Protein AF-A0A1Z9BG28-F1 (afdb_monomer_lite)

Radius of gyration: 23.35 Å; chains: 1; bounding box: 49×28×71 Å

Secondary structure (DSSP, 8-state):
--THHHHTTSPP-TTSTTHHHHHHHHHHHHHHHHHHHHHHHHHHHHHHHHHHTT--B--STTTTTSBPPHHHHHHHHHHHHHHHHHHHHHHHHHHHHHHHHHHHHHHHHHHHHHHHHHHTT--

Sequence (123 aa):
MSAEVIVLRQPFDPSEPEAERRYDDIVVRINRLSAERERNRRTCVELERQFVQNDLCAKTEEASGEPLTETERRKRLIRLIDASCLRIEQDKEYDRLCTRLDEMNQDLDEWARQYWAHQGEGE

Structure (mmCIF, N/CA/C/O backbone):
data_AF-A0A1Z9BG28-F1
#
_entry.id   AF-A0A1Z9BG28-F1
#
loop_
_atom_site.group_PDB
_atom_site.id
_atom_site.type_symbol
_atom_site.label_atom_id
_atom_site.label_alt_id
_atom_site.label_comp_id
_atom_site.label_asym_id
_atom_site.label_entity_id
_atom_site.label_seq_id
_atom_site.pdbx_PDB_ins_code
_atom_site.Cartn_x
_atom_site.Cartn_y
_atom_site.Cartn_z
_atom_site.occupancy
_atom_site.B_iso_or_equiv
_atom_site.auth_seq_id
_atom_site.auth_comp_id
_atom_site.auth_asym_id
_atom_site.auth_atom_id
_atom_site.pdbx_PDB_model_num
ATOM 1 N N . MET A 1 1 ? 16.351 13.860 5.160 1.00 35.97 1 MET A N 1
ATOM 2 C CA . MET A 1 1 ? 15.802 13.414 3.863 1.00 35.97 1 MET A CA 1
ATOM 3 C C . MET A 1 1 ? 16.378 12.036 3.599 1.00 35.97 1 MET A C 1
ATOM 5 O O . MET A 1 1 ? 17.594 11.920 3.546 1.00 35.97 1 MET A O 1
ATOM 9 N N . SER A 1 2 ? 15.545 10.997 3.642 1.00 41.09 2 SER A N 1
ATOM 10 C CA . SER A 1 2 ? 15.970 9.591 3.641 1.00 41.09 2 SER A CA 1
ATOM 11 C C . SER A 1 2 ? 16.445 9.151 2.253 1.00 41.09 2 SER A C 1
ATOM 13 O O . SER A 1 2 ? 15.866 9.544 1.242 1.00 41.09 2 SER A O 1
ATOM 15 N N . ALA A 1 3 ? 17.496 8.329 2.214 1.00 45.56 3 ALA A N 1
ATOM 16 C CA . ALA A 1 3 ? 18.150 7.836 0.999 1.00 45.56 3 ALA A CA 1
ATOM 17 C C . ALA A 1 3 ? 17.192 7.177 -0.019 1.00 45.56 3 ALA A C 1
ATOM 19 O O . ALA A 1 3 ? 17.442 7.251 -1.217 1.00 45.56 3 ALA A O 1
ATOM 20 N N . GLU A 1 4 ? 16.058 6.623 0.427 1.00 50.00 4 GLU A N 1
ATOM 21 C CA . GLU A 1 4 ? 15.021 6.049 -0.450 1.00 50.00 4 GLU A CA 1
ATOM 22 C C . GLU A 1 4 ? 14.411 7.060 -1.434 1.00 50.00 4 GLU A C 1
ATOM 24 O O . GLU A 1 4 ? 14.114 6.708 -2.572 1.00 50.00 4 GLU A O 1
ATOM 29 N N . VAL A 1 5 ? 14.269 8.331 -1.039 1.00 50.16 5 VAL A N 1
ATOM 30 C CA . VAL A 1 5 ? 13.711 9.380 -1.915 1.00 50.16 5 VAL A CA 1
ATOM 31 C C . VAL A 1 5 ? 14.669 9.718 -3.064 1.00 50.16 5 VAL A C 1
ATOM 33 O O . VAL A 1 5 ? 14.237 10.196 -4.111 1.00 50.16 5 VAL A O 1
ATOM 36 N N . ILE A 1 6 ? 15.970 9.476 -2.878 1.00 47.41 6 ILE A N 1
ATOM 37 C CA . ILE A 1 6 ? 17.004 9.774 -3.876 1.00 47.41 6 ILE A CA 1
ATOM 38 C C . ILE A 1 6 ? 17.030 8.683 -4.958 1.00 47.41 6 ILE A C 1
ATOM 40 O O . ILE A 1 6 ? 17.122 9.014 -6.137 1.00 47.41 6 ILE A O 1
ATOM 44 N N . VAL A 1 7 ? 16.851 7.410 -4.585 1.00 54.81 7 VAL A N 1
ATOM 45 C CA . VAL A 1 7 ? 16.845 6.269 -5.527 1.00 54.81 7 VAL A CA 1
ATOM 46 C C . VAL A 1 7 ? 15.676 6.346 -6.517 1.00 54.81 7 VAL A C 1
ATOM 48 O O . VAL A 1 7 ? 15.846 6.049 -7.697 1.00 54.81 7 VAL A O 1
ATOM 51 N N . LEU A 1 8 ? 14.509 6.818 -6.066 1.00 57.66 8 LEU A N 1
ATOM 52 C CA . LEU A 1 8 ? 13.314 6.971 -6.909 1.00 57.66 8 LEU A CA 1
ATOM 53 C C . LEU A 1 8 ? 13.411 8.106 -7.943 1.00 57.66 8 LEU A C 1
ATOM 55 O O . LEU A 1 8 ? 12.555 8.198 -8.813 1.00 57.66 8 LEU A O 1
ATOM 59 N N . ARG A 1 9 ? 14.416 8.986 -7.847 1.00 61.53 9 ARG A N 1
ATOM 60 C CA . ARG A 1 9 ? 14.612 10.120 -8.771 1.00 61.53 9 ARG A CA 1
ATOM 61 C C . ARG A 1 9 ? 15.747 9.917 -9.766 1.00 61.53 9 ARG A C 1
ATOM 63 O O . ARG A 1 9 ? 15.956 10.771 -10.623 1.00 61.53 9 ARG A O 1
ATOM 70 N N . GLN A 1 10 ? 16.524 8.850 -9.617 1.00 69.56 10 GLN A N 1
ATOM 71 C CA . GLN A 1 10 ? 17.630 8.577 -10.520 1.00 69.56 10 GLN A CA 1
ATOM 72 C C . GLN A 1 10 ? 17.072 8.022 -11.839 1.00 69.56 10 GLN A C 1
ATOM 74 O O . GLN A 1 10 ? 16.244 7.113 -11.778 1.00 69.56 10 GLN A O 1
ATOM 79 N N . PRO A 1 11 ? 17.522 8.504 -13.010 1.00 74.62 11 PRO A N 1
ATOM 80 C CA . PRO A 1 11 ? 17.166 7.911 -14.298 1.00 74.62 11 PRO A CA 1
ATOM 81 C C . PRO A 1 11 ? 17.379 6.392 -14.288 1.00 74.62 11 PRO A C 1
ATOM 83 O O . PRO A 1 11 ? 18.254 5.884 -13.571 1.00 74.62 11 PRO A O 1
ATOM 86 N N . PHE A 1 12 ? 16.527 5.663 -15.002 1.00 83.75 12 PHE A N 1
ATOM 87 C CA . PHE A 1 12 ? 16.731 4.239 -15.208 1.00 83.75 12 PHE A CA 1
ATOM 88 C C . PHE A 1 12 ? 17.541 4.051 -16.486 1.00 83.75 12 PHE A C 1
ATOM 90 O O . PHE A 1 12 ? 17.164 4.557 -17.535 1.00 83.75 12 PHE A O 1
ATOM 97 N N . ASP A 1 13 ? 18.673 3.362 -16.384 1.00 85.38 13 ASP A N 1
ATOM 98 C CA . ASP A 1 13 ? 19.483 2.999 -17.541 1.00 85.38 13 ASP A CA 1
ATOM 99 C C . ASP A 1 13 ? 19.468 1.469 -17.666 1.00 85.38 13 ASP A C 1
ATOM 101 O O . ASP A 1 13 ? 20.074 0.786 -16.836 1.00 85.38 13 ASP A O 1
ATOM 105 N N . PRO A 1 14 ? 18.778 0.917 -18.681 1.00 85.75 14 PRO A N 1
ATOM 106 C CA . PRO A 1 14 ? 18.722 -0.521 -18.935 1.00 85.75 14 PRO A CA 1
ATOM 107 C C . PRO A 1 14 ? 20.081 -1.201 -19.137 1.00 85.75 14 PRO A C 1
ATOM 109 O O . PRO A 1 14 ? 20.178 -2.419 -19.006 1.00 85.75 14 PRO A O 1
ATOM 112 N N . SER A 1 15 ? 21.121 -0.439 -19.487 1.00 85.94 15 SER A N 1
ATOM 113 C CA . SER A 1 15 ? 22.467 -0.961 -19.731 1.00 85.94 15 SER A CA 1
ATOM 114 C C . SER A 1 15 ? 23.320 -1.082 -18.463 1.00 85.94 15 SER A C 1
ATOM 116 O O . SER A 1 15 ? 24.390 -1.698 -18.496 1.00 85.94 15 SER A O 1
ATOM 118 N N . GLU A 1 16 ? 22.857 -0.533 -17.334 1.00 91.31 16 GLU A N 1
ATOM 119 C CA . GLU A 1 16 ? 23.559 -0.638 -16.058 1.00 91.31 16 GLU A CA 1
ATOM 120 C C . GLU A 1 16 ? 23.530 -2.081 -15.514 1.00 91.31 16 GLU A C 1
ATOM 122 O O . GLU A 1 16 ? 22.486 -2.737 -15.538 1.00 91.31 16 GLU A O 1
ATOM 127 N N . PRO A 1 17 ? 24.625 -2.569 -14.896 1.00 86.75 17 PRO A N 1
ATOM 128 C CA . PRO A 1 17 ? 24.659 -3.898 -14.274 1.00 86.75 17 PRO A CA 1
ATOM 129 C C . PRO A 1 17 ? 23.612 -4.108 -13.170 1.00 86.75 17 PRO A C 1
ATOM 131 O O . PRO A 1 17 ? 23.291 -5.242 -12.827 1.00 86.75 17 PRO A O 1
ATOM 134 N N . GLU A 1 18 ? 23.106 -3.023 -12.578 1.00 87.75 18 GLU A N 1
ATOM 135 C CA . GLU A 1 18 ? 22.112 -3.052 -11.502 1.00 87.75 18 GLU A CA 1
ATOM 136 C C . GLU A 1 18 ? 20.671 -2.843 -11.999 1.00 87.75 18 GLU A C 1
ATOM 138 O O . GLU A 1 18 ? 19.749 -2.849 -11.181 1.00 87.75 18 GLU A O 1
ATOM 143 N N . ALA A 1 19 ? 20.448 -2.664 -13.307 1.00 87.88 19 ALA A N 1
ATOM 144 C CA . ALA A 1 19 ? 19.144 -2.319 -13.873 1.00 87.88 19 ALA A CA 1
ATOM 145 C C . ALA A 1 19 ? 18.052 -3.344 -13.515 1.00 87.88 19 ALA A C 1
ATOM 147 O O . ALA A 1 19 ? 17.003 -2.975 -12.986 1.00 87.88 19 ALA A O 1
ATOM 148 N N . GLU A 1 20 ? 18.332 -4.635 -13.712 1.00 88.94 20 GLU A N 1
ATOM 149 C CA . GLU A 1 20 ? 17.413 -5.734 -13.375 1.00 88.94 20 GLU A CA 1
ATOM 150 C C . GLU A 1 20 ? 17.035 -5.710 -11.889 1.00 88.94 20 GLU A C 1
ATOM 152 O O . GLU A 1 20 ? 15.859 -5.710 -11.532 1.00 88.94 20 GLU A O 1
ATOM 157 N N . ARG A 1 21 ? 18.031 -5.558 -11.008 1.00 90.12 21 ARG A N 1
ATOM 158 C CA . ARG A 1 21 ? 17.805 -5.488 -9.562 1.00 90.12 21 ARG A CA 1
ATOM 159 C C . ARG A 1 21 ? 16.957 -4.277 -9.169 1.00 90.12 21 ARG A C 1
ATOM 161 O O . ARG A 1 21 ? 16.057 -4.406 -8.344 1.00 90.12 21 ARG A O 1
ATOM 168 N N . ARG A 1 22 ? 17.234 -3.101 -9.744 1.00 89.06 22 ARG A N 1
ATOM 169 C CA . ARG A 1 22 ? 16.462 -1.874 -9.477 1.00 89.06 22 ARG A CA 1
ATOM 170 C C . ARG A 1 22 ? 15.006 -2.033 -9.922 1.00 89.06 22 ARG A C 1
ATOM 172 O O . ARG A 1 22 ? 14.116 -1.546 -9.229 1.00 89.06 22 ARG A O 1
ATOM 179 N N . TYR A 1 23 ? 14.764 -2.710 -11.044 1.00 90.44 23 TYR A N 1
ATOM 180 C CA . TYR A 1 23 ? 13.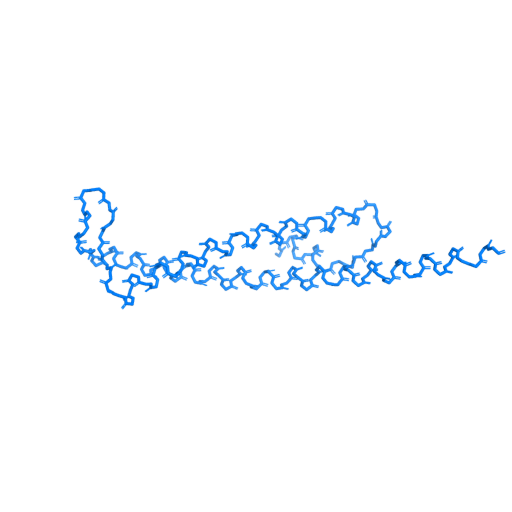423 -3.031 -11.536 1.00 90.44 23 TYR A CA 1
ATOM 181 C C . TYR A 1 23 ? 12.691 -3.996 -10.596 1.00 90.44 23 TYR A C 1
ATOM 183 O O . TYR A 1 23 ? 11.587 -3.694 -10.129 1.00 90.44 23 TYR A O 1
ATOM 191 N N . ASP A 1 24 ? 13.341 -5.098 -10.227 1.00 91.50 24 ASP A N 1
ATOM 192 C CA . ASP A 1 24 ? 12.790 -6.092 -9.306 1.00 91.50 24 ASP A CA 1
ATOM 193 C C . ASP A 1 24 ? 12.457 -5.499 -7.934 1.00 91.50 24 ASP A C 1
ATOM 195 O O . ASP A 1 24 ? 11.389 -5.778 -7.385 1.00 91.50 24 ASP A O 1
ATOM 199 N N . ASP A 1 25 ? 13.316 -4.634 -7.391 1.00 91.88 25 ASP A N 1
ATOM 200 C CA . ASP A 1 25 ? 13.085 -3.977 -6.103 1.00 91.88 25 ASP A CA 1
ATOM 201 C C . ASP A 1 25 ? 11.785 -3.147 -6.114 1.00 91.88 25 ASP A C 1
ATOM 203 O O . ASP A 1 25 ? 11.008 -3.187 -5.151 1.00 91.88 25 ASP A O 1
ATOM 207 N N . ILE A 1 26 ? 11.499 -2.434 -7.213 1.00 91.81 26 ILE A N 1
ATOM 208 C CA . ILE A 1 26 ? 10.249 -1.674 -7.381 1.00 91.81 26 ILE A CA 1
ATOM 209 C C . ILE A 1 26 ? 9.050 -2.620 -7.478 1.00 91.81 26 ILE A C 1
ATOM 211 O O . ILE A 1 26 ? 8.061 -2.424 -6.766 1.00 91.81 26 ILE A O 1
ATOM 215 N N . VAL A 1 27 ? 9.140 -3.678 -8.286 1.00 94.12 27 VAL A N 1
ATOM 216 C CA . VAL A 1 27 ? 8.060 -4.667 -8.447 1.00 94.12 27 VAL A CA 1
ATOM 217 C C . VAL A 1 27 ? 7.742 -5.370 -7.124 1.00 94.12 27 VAL A C 1
ATOM 219 O O . VAL A 1 27 ? 6.576 -5.474 -6.729 1.00 94.12 27 VAL A O 1
ATOM 222 N N . VAL A 1 28 ? 8.762 -5.814 -6.387 1.00 94.62 28 VAL A N 1
ATOM 223 C CA . VAL A 1 28 ? 8.607 -6.443 -5.068 1.00 94.62 28 VAL A CA 1
ATOM 224 C C . VAL A 1 28 ? 7.952 -5.476 -4.085 1.00 94.62 28 VAL A C 1
ATOM 226 O O . VAL A 1 28 ? 7.038 -5.869 -3.350 1.00 94.62 28 VAL A O 1
ATOM 229 N N . ARG A 1 29 ? 8.362 -4.202 -4.088 1.00 94.31 29 ARG A N 1
ATOM 230 C CA . ARG A 1 29 ? 7.778 -3.171 -3.222 1.00 94.31 29 ARG A CA 1
ATOM 231 C C . ARG A 1 29 ? 6.310 -2.908 -3.564 1.00 94.31 29 ARG A C 1
ATOM 233 O O . ARG A 1 29 ? 5.493 -2.871 -2.644 1.00 94.31 29 ARG A O 1
ATOM 240 N N . ILE A 1 30 ? 5.952 -2.815 -4.847 1.00 95.25 30 ILE A N 1
ATOM 241 C CA . ILE A 1 30 ? 4.558 -2.678 -5.310 1.00 95.25 30 ILE A CA 1
ATOM 242 C C . ILE A 1 30 ? 3.716 -3.868 -4.850 1.00 95.25 30 ILE A C 1
ATOM 244 O O . ILE A 1 30 ? 2.639 -3.679 -4.281 1.00 95.25 30 ILE A O 1
ATOM 248 N N . ASN A 1 31 ? 4.206 -5.093 -5.047 1.00 94.69 31 ASN A N 1
ATOM 249 C CA . ASN A 1 31 ? 3.485 -6.310 -4.673 1.00 94.69 31 ASN A CA 1
ATOM 250 C C . ASN A 1 31 ? 3.246 -6.391 -3.163 1.00 94.69 31 ASN A C 1
ATOM 252 O O . ASN A 1 31 ? 2.133 -6.678 -2.711 1.00 94.69 31 ASN A O 1
ATOM 256 N N . ARG A 1 32 ? 4.275 -6.079 -2.371 1.00 95.25 32 ARG A N 1
ATOM 257 C CA . ARG A 1 32 ? 4.162 -6.012 -0.914 1.00 95.25 32 ARG A CA 1
ATOM 258 C C . ARG A 1 32 ? 3.156 -4.947 -0.485 1.00 95.25 32 ARG A C 1
ATOM 260 O O . ARG A 1 32 ? 2.265 -5.240 0.312 1.00 95.25 32 ARG A O 1
ATOM 267 N N . LEU A 1 33 ? 3.266 -3.742 -1.038 1.00 95.56 33 LEU A N 1
ATOM 268 C CA . LEU A 1 33 ? 2.382 -2.632 -0.706 1.00 95.56 33 LEU A CA 1
ATOM 269 C C . LEU A 1 33 ? 0.930 -2.922 -1.105 1.00 95.56 33 LEU A C 1
ATOM 271 O O . LEU A 1 33 ? 0.021 -2.615 -0.343 1.00 95.56 33 LEU A O 1
ATOM 275 N N . SER A 1 34 ? 0.698 -3.576 -2.243 1.00 94.38 34 SER A N 1
ATOM 276 C CA . SER A 1 34 ? -0.631 -4.029 -2.676 1.00 94.38 34 SER A CA 1
ATOM 277 C C . SER A 1 34 ? -1.269 -4.983 -1.656 1.00 94.38 34 SER A C 1
ATOM 279 O O . SER A 1 34 ? -2.415 -4.793 -1.236 1.00 94.38 34 SER A O 1
ATOM 281 N N . ALA A 1 35 ? -0.503 -5.965 -1.169 1.00 93.94 35 ALA A N 1
ATOM 282 C CA . ALA A 1 35 ? -0.973 -6.890 -0.141 1.00 93.94 35 ALA A CA 1
ATOM 283 C C . ALA A 1 35 ? -1.261 -6.186 1.200 1.00 93.94 35 ALA A C 1
ATOM 285 O O . ALA A 1 35 ? -2.249 -6.500 1.872 1.00 93.94 35 ALA A O 1
ATOM 286 N N . GLU A 1 36 ? -0.418 -5.231 1.598 1.00 94.12 36 GLU A N 1
ATOM 287 C CA . GLU A 1 36 ? -0.607 -4.432 2.814 1.00 94.12 36 GLU A CA 1
ATOM 288 C C . GLU A 1 36 ? -1.832 -3.504 2.709 1.00 94.12 36 GLU A C 1
ATOM 290 O O . GLU A 1 36 ? -2.631 -3.449 3.649 1.00 94.12 36 GLU A O 1
ATOM 295 N N . ARG A 1 37 ? -2.044 -2.859 1.553 1.00 94.19 37 ARG A N 1
ATOM 296 C CA . ARG A 1 37 ? -3.217 -2.015 1.259 1.00 94.19 37 ARG A CA 1
ATOM 297 C C . ARG A 1 37 ? -4.518 -2.790 1.382 1.00 94.19 37 ARG A C 1
ATOM 299 O O . ARG A 1 37 ? -5.451 -2.315 2.023 1.00 94.19 37 ARG A O 1
ATOM 306 N N . GLU A 1 38 ? -4.585 -4.002 0.834 1.00 92.38 38 GLU A N 1
ATOM 307 C CA . GLU A 1 38 ? -5.797 -4.823 0.916 1.00 92.38 38 GLU A CA 1
ATOM 308 C C . GLU A 1 38 ? -6.121 -5.229 2.363 1.00 92.38 38 GLU A C 1
ATOM 310 O O . GLU A 1 38 ? -7.282 -5.197 2.782 1.00 92.38 38 GLU A O 1
ATOM 315 N N . ARG A 1 39 ? -5.104 -5.558 3.170 1.00 93.56 39 ARG A N 1
ATOM 316 C CA . ARG A 1 39 ? -5.292 -5.842 4.605 1.00 93.56 39 ARG A CA 1
ATOM 317 C C . ARG A 1 39 ? -5.782 -4.611 5.366 1.00 93.56 39 ARG A C 1
ATOM 319 O O . ARG A 1 39 ? -6.700 -4.721 6.184 1.00 93.56 39 ARG A O 1
ATOM 326 N N . ASN A 1 40 ? -5.200 -3.446 5.088 1.00 93.81 40 ASN A N 1
ATOM 327 C CA . ASN A 1 40 ? -5.603 -2.203 5.732 1.00 93.81 40 ASN A CA 1
ATOM 328 C C . ASN A 1 40 ? -7.027 -1.792 5.315 1.00 93.81 40 ASN A C 1
ATOM 330 O O . ASN A 1 40 ? -7.853 -1.475 6.166 1.00 93.81 40 ASN A O 1
ATOM 334 N N . ARG A 1 41 ? -7.380 -1.939 4.030 1.00 92.69 41 ARG A N 1
ATOM 335 C CA . ARG A 1 41 ? -8.739 -1.710 3.515 1.00 92.69 41 ARG A CA 1
ATOM 336 C C . ARG A 1 41 ? -9.777 -2.548 4.257 1.00 92.69 41 ARG A C 1
ATOM 338 O O . ARG A 1 41 ? -10.797 -2.010 4.678 1.00 92.69 41 ARG A O 1
ATOM 345 N N . ARG A 1 42 ? -9.519 -3.845 4.456 1.00 93.62 42 ARG A N 1
ATOM 346 C CA . ARG A 1 42 ? -10.414 -4.727 5.231 1.00 93.62 42 ARG A CA 1
ATOM 347 C C . ARG A 1 42 ? -10.559 -4.264 6.679 1.00 93.62 42 ARG A C 1
ATOM 349 O O . ARG A 1 42 ? -11.668 -4.272 7.203 1.00 93.62 42 ARG A O 1
ATOM 356 N N . THR A 1 43 ? -9.462 -3.829 7.297 1.00 92.88 43 THR A N 1
ATOM 357 C CA . THR A 1 43 ? -9.466 -3.281 8.662 1.00 92.88 43 THR A CA 1
ATOM 358 C C . THR A 1 43 ? -10.318 -2.016 8.756 1.00 92.88 43 THR A C 1
ATOM 360 O O . THR A 1 43 ? -11.174 -1.933 9.634 1.00 92.88 43 THR A O 1
ATOM 363 N N . CYS A 1 44 ? -10.144 -1.064 7.832 1.00 93.19 44 CYS A N 1
ATOM 364 C CA . CYS A 1 44 ? -10.973 0.139 7.751 1.00 93.19 44 CYS A CA 1
ATOM 365 C C . CYS A 1 44 ? -12.454 -0.211 7.598 1.00 93.19 44 CYS A C 1
ATOM 367 O O . CYS A 1 44 ? -13.258 0.257 8.393 1.00 93.19 44 CYS A O 1
ATOM 369 N N . VAL A 1 45 ? -12.808 -1.074 6.639 1.00 92.31 45 VAL A N 1
ATOM 370 C CA . VAL A 1 45 ? -14.207 -1.462 6.382 1.00 92.31 45 VAL A CA 1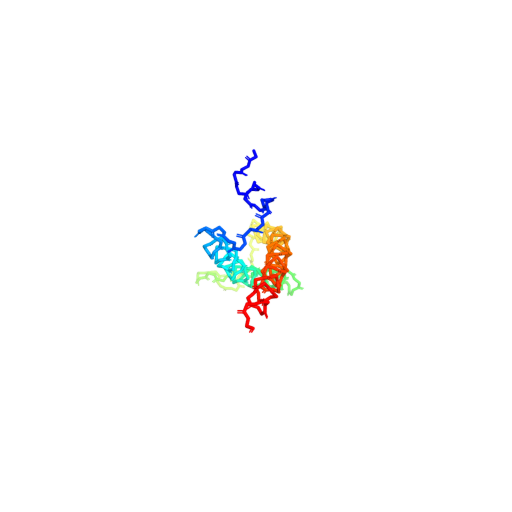
ATOM 371 C C . VAL A 1 45 ? -14.849 -2.105 7.612 1.00 92.31 45 VAL A C 1
ATOM 373 O O . VAL A 1 45 ? -15.985 -1.783 7.950 1.00 92.31 45 VAL A O 1
ATOM 376 N N . GLU A 1 46 ? -14.136 -2.993 8.305 1.00 91.94 46 GLU A N 1
ATOM 377 C CA . GLU A 1 46 ? -14.649 -3.629 9.522 1.00 91.94 46 GLU A CA 1
ATOM 378 C C . GLU A 1 46 ? -14.837 -2.615 10.660 1.00 91.94 46 GLU A C 1
ATOM 380 O O . GLU A 1 46 ? -15.861 -2.637 11.342 1.00 91.94 46 GLU A O 1
ATOM 385 N N . LEU A 1 47 ? -13.885 -1.697 10.855 1.00 91.38 47 LEU A N 1
ATOM 386 C CA . LEU A 1 47 ? -14.001 -0.646 11.869 1.00 91.38 47 LEU A CA 1
ATOM 387 C C . LEU A 1 47 ? -15.138 0.330 11.542 1.00 91.38 47 LEU A C 1
ATOM 389 O O . LEU A 1 47 ? -15.960 0.609 12.410 1.00 91.38 47 LEU A O 1
ATOM 393 N N . GLU A 1 48 ? -15.233 0.807 10.300 1.00 92.12 48 GLU A N 1
ATOM 394 C CA . GLU A 1 48 ? -16.321 1.675 9.831 1.00 92.12 48 GLU A CA 1
ATOM 395 C C . GLU A 1 48 ? -17.679 1.007 10.032 1.00 92.12 48 GLU A C 1
ATOM 397 O O . GLU A 1 48 ? -18.591 1.620 10.586 1.00 92.12 48 GLU A O 1
ATOM 402 N N . ARG A 1 49 ? -17.806 -0.270 9.655 1.00 91.06 49 ARG A N 1
ATOM 403 C CA . ARG A 1 49 ? -19.036 -1.043 9.835 1.00 91.06 49 ARG A CA 1
ATOM 404 C C . ARG A 1 49 ? -19.479 -1.071 11.296 1.00 91.06 49 ARG A C 1
ATOM 406 O O . ARG A 1 49 ? -20.663 -0.867 11.553 1.00 91.06 49 ARG A O 1
ATOM 413 N N . GLN A 1 50 ? -18.558 -1.285 12.237 1.00 89.44 50 GLN A N 1
ATOM 414 C CA . GLN A 1 50 ? -18.873 -1.302 13.672 1.00 89.44 50 GLN A CA 1
ATOM 415 C C . GLN A 1 50 ? -19.452 0.034 14.154 1.00 89.44 50 GLN A C 1
ATOM 417 O O . GLN A 1 50 ? -20.368 0.045 14.972 1.00 89.44 50 GLN A O 1
ATOM 422 N N . PHE A 1 51 ? -18.977 1.161 13.620 1.00 88.38 51 PHE A N 1
ATOM 423 C CA . PHE A 1 51 ? -19.532 2.477 13.943 1.00 88.38 51 PHE A CA 1
ATOM 424 C C . PHE A 1 51 ? -20.857 2.756 13.222 1.00 88.38 51 PHE A C 1
ATOM 426 O O . PHE A 1 51 ? -21.797 3.234 13.851 1.00 88.38 51 PHE A O 1
ATOM 433 N N . VAL A 1 52 ? -20.966 2.431 11.929 1.00 87.69 52 VAL A N 1
ATOM 434 C CA . VAL A 1 52 ? -22.168 2.691 11.113 1.00 87.69 52 VAL A CA 1
ATOM 435 C C . VAL A 1 52 ? -23.353 1.835 11.558 1.00 87.69 52 VAL A C 1
ATOM 437 O O . VAL A 1 52 ? -24.476 2.325 11.638 1.00 87.69 52 VAL A O 1
ATOM 440 N N . GLN A 1 53 ? -23.114 0.559 11.860 1.00 88.44 53 GLN A N 1
ATOM 441 C CA . GLN A 1 53 ? -24.148 -0.380 12.309 1.00 88.44 53 GLN A CA 1
ATOM 442 C C . GLN A 1 53 ? -24.360 -0.339 13.828 1.00 88.44 53 GLN A C 1
ATOM 444 O O . GLN A 1 53 ? -25.189 -1.083 14.343 1.00 88.44 53 GLN A O 1
ATOM 449 N N . ASN A 1 54 ? -23.618 0.518 14.540 1.00 82.19 54 ASN A N 1
ATOM 450 C CA . ASN A 1 54 ? -23.594 0.589 16.001 1.00 82.19 54 ASN A CA 1
ATOM 451 C C . ASN A 1 54 ? -23.271 -0.768 16.673 1.00 82.19 54 ASN A C 1
ATOM 453 O O . ASN A 1 54 ? -23.679 -1.026 17.805 1.00 82.19 54 ASN A O 1
ATOM 457 N N . ASP A 1 55 ? -22.514 -1.627 15.979 1.00 85.69 55 ASP A N 1
ATOM 458 C CA . ASP A 1 55 ? -21.978 -2.902 16.475 1.00 85.69 55 ASP A CA 1
ATOM 459 C C . ASP A 1 55 ? -20.712 -2.647 17.316 1.00 85.69 55 ASP A C 1
ATOM 461 O O . ASP A 1 55 ? -19.576 -3.007 16.987 1.00 85.69 55 ASP A O 1
ATOM 465 N N . LEU A 1 56 ? -20.914 -1.922 18.416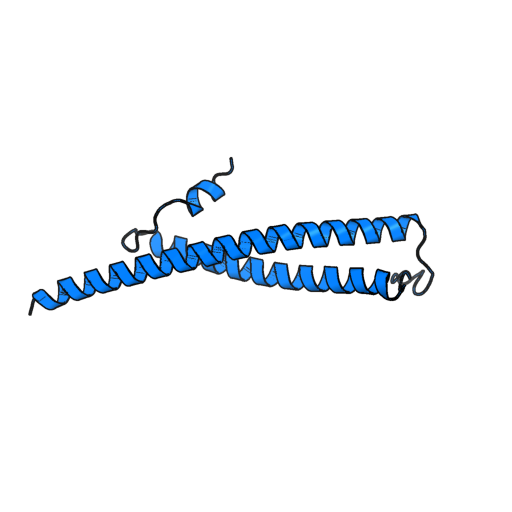 1.00 83.31 56 LEU A N 1
ATOM 466 C CA . LEU A 1 56 ? -19.884 -1.543 19.375 1.00 83.31 56 LEU A CA 1
ATOM 467 C C . LEU A 1 56 ? -19.904 -2.483 20.578 1.00 83.31 56 LEU A C 1
ATOM 469 O O . LEU A 1 56 ? -19.942 -2.020 21.716 1.00 83.31 56 LEU A O 1
ATOM 473 N N . CYS A 1 57 ? -19.860 -3.790 20.325 1.00 86.25 57 CYS A N 1
ATOM 474 C CA . CYS A 1 57 ? -19.730 -4.807 21.366 1.00 86.25 57 CYS A CA 1
ATOM 475 C C . CYS A 1 57 ? -18.301 -5.355 21.457 1.00 86.25 57 CYS A C 1
ATOM 477 O O . CYS A 1 57 ? -17.560 -5.387 20.463 1.00 86.25 57 CYS A O 1
ATOM 479 N N . ALA A 1 58 ? -17.891 -5.779 22.651 1.00 80.44 58 ALA A N 1
ATOM 480 C CA . ALA A 1 58 ? -16.650 -6.512 22.855 1.00 80.44 58 ALA A CA 1
ATOM 481 C C . ALA A 1 58 ? -16.705 -7.874 22.134 1.00 80.44 58 ALA A C 1
ATOM 483 O O . ALA A 1 58 ? -17.762 -8.485 21.989 1.00 80.44 58 ALA A O 1
ATOM 484 N N . LYS A 1 59 ? -15.546 -8.317 21.628 1.00 79.62 59 LYS A N 1
ATOM 485 C CA . LYS A 1 59 ? -15.358 -9.604 20.923 1.00 79.62 59 LYS A CA 1
ATOM 486 C C . LYS A 1 59 ? -14.361 -10.518 21.657 1.00 79.62 59 LYS A C 1
ATOM 488 O O . LYS A 1 59 ? -13.828 -11.450 21.066 1.00 79.62 59 LYS A O 1
ATOM 493 N N . THR A 1 60 ? -14.036 -10.200 22.909 1.00 81.75 60 THR A N 1
ATOM 494 C CA . THR A 1 60 ? -13.181 -11.020 23.779 1.00 81.75 60 THR A CA 1
ATOM 495 C C . THR A 1 60 ? -13.994 -12.167 24.370 1.00 81.75 60 THR A C 1
ATOM 497 O O . THR A 1 60 ? -15.200 -12.026 24.534 1.00 81.75 60 THR A O 1
ATOM 500 N N . GLU A 1 61 ? -13.354 -13.290 24.703 1.00 79.81 61 GLU A N 1
ATOM 501 C CA . GLU A 1 61 ? -14.057 -14.476 25.225 1.00 79.81 61 GLU A CA 1
ATOM 502 C C . GLU A 1 61 ? -14.885 -14.171 26.486 1.00 79.81 61 GLU A C 1
ATOM 504 O O . GLU A 1 61 ? -16.003 -14.657 26.614 1.00 79.81 61 GLU A O 1
ATOM 509 N N . GLU A 1 62 ? -14.379 -13.311 27.373 1.00 79.56 62 GLU A N 1
ATOM 510 C CA . GLU A 1 62 ? -15.008 -12.995 28.666 1.00 79.56 62 GLU A CA 1
ATOM 511 C C . GLU A 1 62 ? -16.147 -11.964 28.587 1.00 79.56 62 GLU A C 1
ATOM 513 O O . GLU A 1 62 ? -17.040 -11.998 29.425 1.00 79.56 62 GLU A O 1
ATOM 518 N N . ALA A 1 63 ? -16.135 -11.060 27.600 1.00 77.25 63 ALA A N 1
ATOM 519 C CA . ALA A 1 63 ? -17.086 -9.939 27.496 1.00 77.25 63 ALA A CA 1
ATOM 520 C C . ALA A 1 63 ? -17.821 -9.906 26.143 1.00 77.25 63 ALA A C 1
ATOM 522 O O . ALA A 1 63 ? -18.328 -8.872 25.709 1.00 77.25 63 ALA A O 1
ATOM 523 N N . SER A 1 64 ? -17.831 -11.029 25.423 1.00 82.25 64 SER A N 1
ATOM 524 C CA . SER A 1 64 ? -18.404 -11.110 24.080 1.00 82.25 64 SER A CA 1
ATOM 525 C C . SER A 1 64 ? -19.870 -10.672 24.070 1.00 82.25 64 SER A C 1
ATOM 527 O O . SER A 1 64 ? -20.694 -11.198 24.814 1.00 82.25 64 SER A O 1
ATOM 529 N N . GLY A 1 65 ? -20.204 -9.710 23.209 1.00 79.94 65 GLY A N 1
ATOM 530 C CA . GLY A 1 65 ? -21.563 -9.179 23.082 1.00 79.94 65 GLY A CA 1
ATOM 531 C C . GLY A 1 65 ? -21.918 -8.068 24.077 1.00 79.94 65 GLY A C 1
ATOM 532 O O . GLY A 1 65 ? -22.931 -7.396 23.876 1.00 79.94 65 GLY A O 1
ATOM 533 N N . GLU A 1 66 ? -21.080 -7.796 25.081 1.00 86.25 66 GLU A N 1
ATOM 534 C CA . GLU A 1 66 ? -21.278 -6.645 25.964 1.00 86.25 66 GLU A CA 1
ATOM 535 C C . GLU A 1 66 ? -20.960 -5.332 25.235 1.00 86.25 66 GLU A C 1
ATOM 537 O O . GLU A 1 66 ? -19.997 -5.278 24.459 1.00 86.25 66 GLU A O 1
ATOM 542 N N . PRO A 1 67 ? -21.727 -4.248 25.462 1.00 87.69 67 PRO A N 1
ATOM 543 C CA . PRO A 1 67 ? -21.415 -2.948 24.888 1.00 87.69 67 PRO A CA 1
ATOM 544 C C . PRO A 1 67 ? -20.040 -2.472 25.347 1.00 87.69 67 PRO A C 1
ATOM 546 O O . PRO A 1 67 ? -19.723 -2.491 26.533 1.00 87.69 67 PRO A O 1
ATOM 549 N N . LEU A 1 68 ? -19.255 -1.943 24.417 1.00 87.94 68 LEU A N 1
ATOM 550 C CA . LEU A 1 68 ? -17.979 -1.331 24.740 1.00 87.94 68 LEU A CA 1
ATOM 551 C C . LEU A 1 68 ? -18.148 -0.167 25.714 1.00 87.94 68 LEU A C 1
ATOM 553 O O . LEU A 1 68 ? -19.050 0.669 25.553 1.00 87.94 68 LEU A O 1
ATOM 557 N N . THR A 1 69 ? -17.191 -0.050 26.631 1.00 90.75 69 THR A N 1
ATOM 558 C CA . THR A 1 69 ? -17.007 1.138 27.467 1.00 90.75 69 THR A CA 1
ATOM 559 C C . THR A 1 69 ? -16.644 2.357 26.614 1.00 90.75 69 THR A C 1
ATOM 561 O O . THR A 1 69 ? -16.141 2.236 25.493 1.00 90.75 69 THR A O 1
ATOM 564 N N . GLU A 1 70 ? -16.849 3.566 27.140 1.00 91.88 70 GLU A N 1
ATOM 565 C CA . GLU A 1 70 ? -16.473 4.810 26.449 1.00 91.88 70 GLU A CA 1
ATOM 566 C C . GLU A 1 70 ? -14.993 4.815 26.026 1.00 91.88 70 GLU A C 1
ATOM 568 O O . GLU A 1 70 ? -14.656 5.148 24.887 1.00 91.88 70 GLU A O 1
ATOM 573 N N . THR A 1 71 ? -14.109 4.359 26.915 1.00 93.31 71 THR A N 1
ATOM 574 C CA . THR A 1 71 ? -12.671 4.244 26.654 1.00 93.31 71 THR A CA 1
ATOM 575 C C . THR A 1 71 ? -12.374 3.313 25.479 1.00 93.31 71 THR A C 1
ATOM 577 O O . THR A 1 71 ? -11.533 3.627 24.634 1.00 93.31 71 THR A O 1
ATOM 580 N N . GLU A 1 72 ? -13.052 2.170 25.383 1.00 90.25 72 GLU A N 1
ATOM 581 C CA . GLU A 1 72 ? -12.847 1.216 24.289 1.00 90.25 72 GLU A CA 1
ATOM 582 C C . GLU A 1 72 ? -13.420 1.714 22.965 1.00 90.25 72 GLU A C 1
ATOM 584 O O . GLU A 1 72 ? -12.784 1.542 21.923 1.00 90.25 72 GLU A O 1
ATOM 589 N N . ARG A 1 73 ? -14.569 2.401 22.997 1.00 90.38 73 ARG A N 1
ATOM 590 C CA . ARG A 1 73 ? -15.117 3.087 21.817 1.00 90.38 73 ARG A CA 1
ATOM 591 C C . ARG A 1 73 ? -14.133 4.125 21.293 1.00 90.38 73 ARG A C 1
ATOM 593 O O . ARG A 1 73 ? -13.851 4.155 20.097 1.00 90.38 73 ARG A O 1
ATOM 600 N N . ARG A 1 74 ? -13.540 4.921 22.188 1.00 92.75 74 ARG A N 1
ATOM 601 C CA . ARG A 1 74 ? -12.514 5.909 21.833 1.00 92.75 74 ARG A CA 1
ATOM 602 C C . ARG A 1 74 ? -11.280 5.252 21.219 1.00 92.75 74 ARG A C 1
ATOM 604 O O . ARG A 1 74 ? -10.797 5.715 20.191 1.00 92.75 74 ARG A O 1
ATOM 611 N N . LYS A 1 75 ? -10.800 4.146 21.798 1.00 92.75 75 LYS A N 1
ATOM 612 C CA . LYS A 1 75 ? -9.691 3.359 21.230 1.00 92.75 75 LYS A CA 1
ATOM 613 C C . LYS A 1 75 ? -10.025 2.824 19.834 1.00 92.75 75 LYS A C 1
ATOM 615 O O . LYS A 1 75 ? -9.171 2.886 18.954 1.00 92.75 75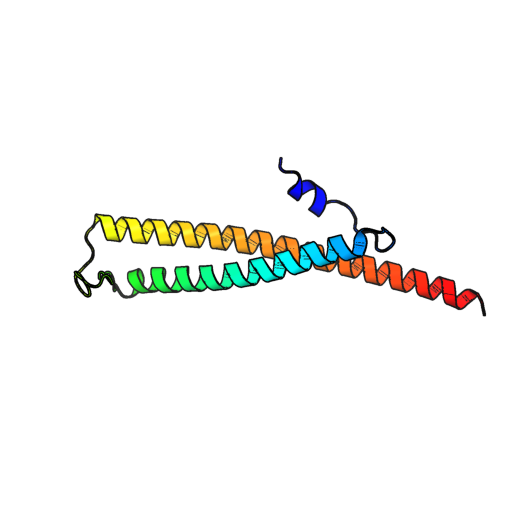 LYS A O 1
ATOM 620 N N . ARG A 1 76 ? -11.247 2.326 19.605 1.00 91.12 76 ARG A N 1
ATOM 621 C CA . ARG A 1 76 ? -11.693 1.900 18.265 1.00 91.12 76 ARG A CA 1
ATOM 622 C C . ARG A 1 76 ? -11.727 3.061 17.274 1.00 91.12 76 ARG A C 1
ATOM 624 O O . ARG A 1 76 ? -11.304 2.879 16.138 1.00 91.12 76 ARG A O 1
ATOM 631 N N . LEU A 1 77 ? -12.175 4.241 17.701 1.00 92.88 77 LEU A N 1
ATOM 632 C CA . LEU A 1 77 ? -12.237 5.422 16.838 1.00 92.88 77 LEU A CA 1
ATOM 633 C C . LEU A 1 77 ? -10.836 5.882 16.422 1.00 92.88 77 LEU A C 1
ATOM 635 O O . LEU A 1 77 ? -10.605 6.152 15.250 1.00 92.88 77 LEU A O 1
ATOM 639 N N . ILE A 1 78 ? -9.891 5.906 17.365 1.00 95.31 78 ILE A N 1
ATOM 640 C CA . ILE A 1 78 ? -8.483 6.214 17.078 1.00 95.31 78 ILE A CA 1
ATOM 641 C C . ILE A 1 78 ? -7.922 5.215 16.063 1.00 95.31 78 ILE A C 1
ATOM 643 O O . ILE A 1 78 ? -7.386 5.628 15.043 1.00 95.31 78 ILE A O 1
ATOM 647 N N . ARG A 1 79 ? -8.148 3.910 16.267 1.00 94.38 79 ARG A N 1
ATOM 648 C CA . ARG A 1 79 ? -7.719 2.877 15.309 1.00 94.38 79 ARG A CA 1
ATOM 649 C C . ARG A 1 79 ? -8.298 3.075 13.910 1.00 94.38 79 ARG A C 1
ATOM 651 O O . ARG A 1 79 ? -7.599 2.820 12.936 1.00 94.38 79 ARG A O 1
ATOM 658 N N . LEU A 1 80 ? -9.556 3.504 13.801 1.00 94.62 80 LEU A N 1
ATOM 659 C CA . LEU A 1 80 ? -10.173 3.804 12.509 1.00 94.62 80 LEU A CA 1
ATOM 660 C C . LEU A 1 80 ? -9.468 4.979 11.818 1.00 94.62 80 LEU A C 1
ATOM 662 O O . LEU A 1 80 ? -9.165 4.896 10.628 1.00 94.62 80 LEU A O 1
ATOM 666 N N . ILE A 1 81 ? -9.191 6.052 12.561 1.00 95.38 81 ILE A N 1
ATOM 667 C CA . ILE A 1 81 ? -8.471 7.223 12.047 1.00 95.38 81 ILE A CA 1
ATOM 668 C C . ILE A 1 81 ? -7.063 6.820 11.601 1.00 95.38 81 ILE A C 1
ATOM 670 O O . ILE A 1 81 ? -6.690 7.105 10.467 1.00 95.38 81 ILE A O 1
ATOM 674 N N . ASP A 1 82 ? -6.323 6.092 12.438 1.00 95.81 82 ASP A N 1
ATOM 675 C CA . ASP A 1 82 ? -4.961 5.642 12.137 1.00 95.81 82 ASP A CA 1
ATOM 676 C C . ASP A 1 82 ? -4.924 4.757 10.883 1.00 95.81 82 ASP A C 1
ATOM 678 O O . ASP A 1 82 ? -4.119 4.988 9.981 1.00 95.81 82 ASP A O 1
ATOM 682 N N . ALA A 1 83 ? -5.837 3.783 10.779 1.00 93.94 83 ALA A N 1
ATOM 683 C CA . ALA A 1 83 ? -5.951 2.918 9.606 1.00 93.94 83 ALA A CA 1
ATOM 684 C C . ALA A 1 83 ? -6.279 3.720 8.333 1.00 93.94 83 ALA A C 1
ATOM 686 O O . ALA A 1 83 ? -5.715 3.460 7.267 1.00 93.94 83 ALA A O 1
ATOM 687 N N . SER A 1 84 ? -7.139 4.739 8.450 1.00 94.31 84 SER A N 1
ATOM 688 C CA . SER A 1 84 ? -7.516 5.620 7.338 1.00 94.31 84 SER A CA 1
ATOM 689 C C . SER A 1 84 ? -6.357 6.506 6.879 1.00 94.31 84 SER A C 1
ATOM 691 O O . SER A 1 84 ? -6.120 6.628 5.677 1.00 94.31 84 SER A O 1
ATOM 693 N N . CYS A 1 85 ? -5.606 7.088 7.817 1.00 95.38 85 CYS A N 1
ATOM 694 C CA . CYS A 1 85 ? -4.396 7.856 7.524 1.00 95.38 85 CYS A CA 1
ATOM 695 C C . CYS A 1 85 ? -3.351 6.981 6.826 1.00 95.38 85 CYS A C 1
ATOM 697 O O . CYS A 1 85 ? -2.866 7.344 5.755 1.00 95.38 85 CYS A O 1
ATOM 699 N N . LEU A 1 86 ? -3.088 5.790 7.374 1.00 94.50 86 LEU A N 1
ATOM 700 C CA . LEU A 1 86 ? -2.170 4.827 6.774 1.00 94.50 86 LEU A CA 1
ATOM 701 C C . LEU A 1 86 ? -2.613 4.435 5.359 1.00 94.50 86 LEU A C 1
ATOM 703 O O . LEU A 1 86 ? -1.778 4.344 4.465 1.00 94.50 86 LEU A O 1
ATOM 707 N N . ARG A 1 87 ? -3.919 4.249 5.119 1.00 93.38 87 ARG A N 1
ATOM 708 C CA . ARG A 1 87 ? -4.444 3.925 3.783 1.00 93.38 87 ARG A CA 1
ATOM 709 C C . ARG A 1 87 ? -4.097 5.020 2.777 1.00 93.38 87 ARG A C 1
ATOM 711 O O . ARG A 1 87 ? -3.595 4.714 1.705 1.00 93.38 87 ARG A O 1
ATOM 718 N N . ILE A 1 88 ? -4.314 6.284 3.140 1.00 92.44 88 ILE A N 1
ATOM 719 C CA . ILE A 1 88 ? -4.001 7.434 2.278 1.00 92.44 88 ILE A CA 1
ATOM 720 C C . ILE A 1 88 ? -2.501 7.494 1.961 1.00 92.44 88 ILE A C 1
ATOM 722 O O . ILE A 1 88 ? -2.119 7.808 0.835 1.00 92.44 88 ILE A O 1
ATOM 726 N N . GLU A 1 89 ? -1.640 7.219 2.939 1.00 93.19 89 GLU A N 1
ATOM 727 C CA . GLU A 1 89 ? -0.189 7.180 2.729 1.00 93.19 89 GLU A CA 1
ATOM 728 C C . GLU A 1 89 ? 0.226 6.026 1.812 1.00 93.19 89 GLU A C 1
ATOM 730 O O . GLU A 1 89 ? 1.002 6.235 0.880 1.00 93.19 89 GLU A O 1
ATOM 735 N N . GLN A 1 90 ? -0.336 4.836 2.027 1.00 94.31 90 GLN A N 1
ATOM 736 C CA . GLN A 1 90 ? -0.090 3.664 1.192 1.00 94.31 90 GLN A CA 1
ATOM 737 C C . GLN A 1 90 ? -0.597 3.853 -0.243 1.00 94.31 90 GLN A C 1
ATOM 739 O O . GLN A 1 90 ? 0.074 3.420 -1.175 1.00 94.31 90 GLN A O 1
ATOM 744 N N . ASP A 1 91 ? -1.746 4.504 -0.436 1.00 92.62 91 ASP A N 1
ATOM 745 C CA . ASP A 1 91 ? -2.275 4.839 -1.763 1.00 92.62 91 ASP A CA 1
ATOM 746 C C . ASP A 1 91 ? -1.318 5.789 -2.499 1.00 92.62 91 ASP A C 1
ATOM 748 O O . ASP A 1 91 ? -0.913 5.509 -3.623 1.00 92.62 91 ASP A O 1
ATOM 752 N N . LYS A 1 92 ? -0.851 6.852 -1.827 1.00 92.94 92 LYS A N 1
ATOM 753 C CA . LYS A 1 92 ? 0.133 7.790 -2.398 1.00 92.94 92 LYS A CA 1
ATOM 754 C C . LYS A 1 92 ? 1.450 7.114 -2.769 1.00 92.94 92 LYS A C 1
ATOM 756 O O . LYS A 1 92 ? 2.039 7.454 -3.789 1.00 92.94 92 LYS A O 1
ATOM 761 N N . GLU A 1 93 ? 1.955 6.225 -1.920 1.00 92.69 93 GLU A N 1
ATOM 762 C CA . GLU A 1 93 ? 3.193 5.494 -2.199 1.00 92.69 93 GLU A CA 1
ATOM 763 C C . GLU A 1 93 ? 3.011 4.510 -3.358 1.00 92.69 93 GLU A C 1
ATOM 765 O O . GLU A 1 93 ? 3.883 4.406 -4.217 1.00 92.69 93 GLU A O 1
ATOM 770 N N . TYR A 1 94 ? 1.867 3.830 -3.426 1.00 93.62 94 TYR A N 1
ATOM 771 C CA . TYR A 1 94 ? 1.562 2.908 -4.513 1.00 93.62 94 TYR A CA 1
ATOM 772 C C . TYR A 1 94 ? 1.518 3.629 -5.857 1.00 93.62 94 TYR A C 1
ATOM 774 O O . TYR A 1 94 ? 2.204 3.211 -6.785 1.00 93.62 94 TYR A O 1
ATOM 782 N N . ASP A 1 95 ? 0.800 4.749 -5.935 1.00 93.00 95 ASP A N 1
ATOM 783 C CA . ASP A 1 95 ? 0.700 5.541 -7.162 1.00 93.00 95 ASP A CA 1
ATOM 784 C C . ASP A 1 95 ? 2.082 6.031 -7.627 1.00 93.00 95 ASP A C 1
ATOM 786 O O . ASP A 1 95 ? 2.395 5.995 -8.820 1.00 93.00 95 ASP A O 1
ATOM 790 N N . ARG A 1 96 ? 2.954 6.425 -6.685 1.00 92.56 96 ARG A N 1
ATOM 791 C CA . ARG A 1 96 ? 4.342 6.819 -6.983 1.00 92.56 96 ARG A CA 1
ATOM 792 C C . ARG A 1 96 ? 5.156 5.669 -7.559 1.00 92.56 96 ARG A C 1
ATOM 794 O O . ARG A 1 96 ? 5.874 5.874 -8.532 1.00 92.56 96 ARG A O 1
ATOM 801 N N . LEU A 1 97 ? 5.068 4.482 -6.963 1.00 92.69 97 LEU A N 1
ATOM 802 C CA . LEU A 1 97 ? 5.812 3.315 -7.434 1.00 92.69 97 LEU A CA 1
ATOM 803 C C . LEU A 1 97 ? 5.299 2.822 -8.789 1.00 92.69 97 LEU A C 1
ATOM 805 O O . LEU A 1 97 ? 6.114 2.462 -9.630 1.00 92.69 97 LEU A O 1
ATOM 809 N N . CYS A 1 98 ? 3.985 2.849 -9.026 1.00 94.06 98 CYS A N 1
ATOM 810 C CA . CYS A 1 98 ? 3.408 2.530 -10.332 1.00 94.06 98 CYS A CA 1
ATOM 811 C C . CYS A 1 98 ? 3.882 3.509 -11.407 1.00 94.06 98 CYS A C 1
ATOM 813 O O . CYS A 1 98 ? 4.405 3.069 -12.421 1.00 94.06 98 CYS A O 1
ATOM 815 N N . THR A 1 99 ? 3.810 4.817 -11.135 1.00 94.19 99 THR A N 1
ATOM 816 C CA . THR A 1 99 ? 4.346 5.843 -12.050 1.00 94.19 99 THR A CA 1
ATOM 817 C C . THR A 1 99 ? 5.815 5.578 -12.364 1.00 94.19 99 THR A C 1
ATOM 819 O O . THR A 1 99 ? 6.234 5.623 -13.514 1.00 94.19 99 THR A O 1
ATOM 822 N N . ARG A 1 100 ? 6.601 5.245 -11.337 1.00 91.94 100 ARG A N 1
ATOM 823 C CA . ARG A 1 100 ? 8.018 4.951 -11.511 1.00 91.94 100 ARG A CA 1
ATOM 824 C C . ARG A 1 100 ? 8.262 3.694 -12.350 1.00 91.94 100 ARG A C 1
ATOM 826 O O . ARG A 1 100 ? 9.188 3.675 -13.151 1.00 91.94 100 ARG A O 1
ATOM 833 N N . LEU A 1 101 ? 7.460 2.649 -12.160 1.00 94.00 101 LEU A N 1
ATOM 834 C CA . LEU A 1 101 ? 7.545 1.427 -12.955 1.00 94.00 101 LEU A CA 1
ATOM 835 C C . LEU A 1 101 ? 7.203 1.700 -14.427 1.00 94.00 101 LEU A C 1
ATOM 837 O O . LEU A 1 101 ? 7.880 1.180 -15.308 1.00 94.00 101 LEU A O 1
ATOM 841 N N . ASP A 1 102 ? 6.204 2.544 -14.688 1.00 94.06 102 ASP A N 1
ATOM 842 C CA . ASP A 1 102 ? 5.825 2.951 -16.044 1.00 94.06 102 ASP A CA 1
ATOM 843 C C . ASP A 1 102 ? 6.953 3.730 -16.739 1.00 94.06 102 ASP A C 1
ATOM 845 O O . ASP A 1 102 ? 7.271 3.440 -17.891 1.00 94.06 102 ASP A O 1
ATOM 849 N N . GLU A 1 103 ? 7.616 4.653 -16.031 1.00 92.00 103 GLU A N 1
ATOM 850 C CA . GLU A 1 103 ? 8.818 5.343 -16.530 1.00 92.00 103 GLU A CA 1
ATOM 851 C C . GLU A 1 103 ? 9.932 4.347 -16.888 1.00 92.00 103 GLU A C 1
ATOM 853 O O . GLU A 1 103 ? 10.496 4.408 -17.976 1.00 92.00 103 GLU A O 1
ATOM 858 N N . MET A 1 104 ? 10.217 3.385 -16.002 1.00 91.81 104 MET A N 1
ATOM 859 C CA . MET A 1 104 ? 11.247 2.365 -16.239 1.00 91.81 104 MET A CA 1
ATOM 860 C C . MET A 1 104 ? 10.908 1.474 -17.440 1.00 91.81 104 MET A C 1
ATOM 862 O O . MET A 1 104 ? 11.800 1.120 -18.207 1.00 91.81 104 MET A O 1
ATOM 866 N N . ASN A 1 105 ? 9.631 1.133 -17.628 1.00 92.69 105 ASN A N 1
ATOM 867 C CA . ASN A 1 105 ? 9.166 0.382 -18.795 1.00 92.69 105 ASN A CA 1
ATOM 868 C C . ASN A 1 105 ? 9.340 1.176 -20.092 1.00 92.69 105 ASN A C 1
ATOM 870 O O . ASN A 1 105 ? 9.773 0.615 -21.095 1.00 92.69 105 ASN A O 1
ATOM 874 N N . GLN A 1 106 ? 9.061 2.481 -20.071 1.00 92.81 106 GLN A N 1
ATOM 875 C CA . GLN A 1 106 ? 9.299 3.336 -21.230 1.00 92.81 106 GLN A CA 1
ATOM 876 C C . GLN A 1 106 ? 10.793 3.400 -21.582 1.00 92.81 106 GLN A C 1
ATOM 878 O O . GLN A 1 106 ? 11.147 3.232 -22.751 1.00 92.81 106 GLN A O 1
ATOM 883 N N . ASP A 1 107 ? 11.661 3.588 -20.584 1.00 90.50 107 ASP A N 1
ATOM 884 C CA . ASP A 1 107 ? 13.116 3.613 -20.768 1.00 90.50 107 ASP A CA 1
ATOM 885 C C . ASP A 1 107 ? 13.629 2.272 -21.345 1.00 90.50 107 ASP A C 1
ATOM 887 O O . ASP A 1 107 ? 14.452 2.257 -22.267 1.00 90.50 107 ASP A O 1
ATOM 891 N N . LEU A 1 108 ? 13.096 1.134 -20.870 1.00 90.19 108 LEU A N 1
ATOM 892 C CA . LEU A 1 108 ? 13.378 -0.205 -21.414 1.00 90.19 108 LEU A CA 1
ATOM 893 C C . LEU A 1 108 ? 12.955 -0.341 -22.880 1.00 90.19 108 LEU A C 1
ATOM 895 O O . LEU A 1 108 ? 13.733 -0.830 -23.702 1.00 90.19 108 LEU A O 1
ATOM 899 N N . ASP A 1 109 ? 11.742 0.094 -23.215 1.00 92.12 109 ASP A N 1
ATOM 900 C CA . ASP A 1 109 ? 11.196 0.011 -24.570 1.00 92.12 109 ASP A CA 1
ATOM 901 C C . ASP A 1 109 ? 11.960 0.905 -25.557 1.00 92.12 109 ASP A C 1
ATOM 903 O O . ASP A 1 109 ? 12.120 0.566 -26.736 1.00 92.12 109 ASP A O 1
ATOM 907 N N . GLU A 1 110 ? 12.410 2.080 -25.116 1.00 91.56 110 GLU A N 1
ATOM 908 C CA . GLU A 1 110 ? 13.254 2.975 -25.910 1.00 91.56 110 GLU A CA 1
ATOM 909 C C . GLU A 1 110 ? 14.635 2.366 -26.162 1.00 91.56 110 GLU A C 1
ATOM 911 O O . GLU A 1 110 ? 15.069 2.299 -27.317 1.00 91.56 110 GLU A O 1
ATOM 916 N N . TRP A 1 111 ? 15.284 1.848 -25.118 1.00 90.62 111 TRP A N 1
ATOM 917 C CA . TRP A 1 111 ? 16.565 1.158 -25.242 1.00 90.62 111 TRP A CA 1
ATOM 918 C C . TRP A 1 111 ? 16.474 -0.061 -26.164 1.00 90.62 111 TRP A C 1
ATOM 920 O O . TRP A 1 111 ? 17.291 -0.205 -27.074 1.00 90.62 111 TRP A O 1
ATOM 930 N N . ALA A 1 112 ? 15.451 -0.905 -25.998 1.00 89.69 112 ALA A N 1
ATOM 931 C CA . ALA A 1 112 ? 15.266 -2.096 -26.821 1.00 89.69 112 ALA A CA 1
ATOM 932 C C . ALA A 1 112 ? 15.098 -1.729 -28.304 1.00 89.69 112 ALA A C 1
ATOM 934 O O . ALA A 1 112 ? 15.730 -2.337 -29.169 1.00 89.69 112 ALA A O 1
ATOM 935 N N . ARG A 1 113 ? 14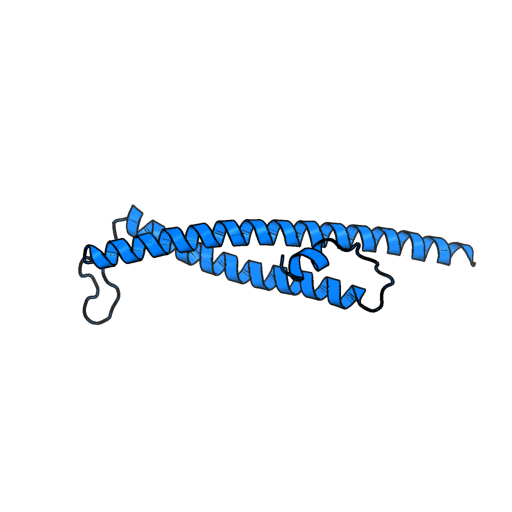.299 -0.697 -28.613 1.00 90.69 113 ARG A N 1
ATOM 936 C CA . ARG A 1 113 ? 14.137 -0.199 -29.989 1.00 90.69 113 ARG A CA 1
ATOM 937 C C . ARG A 1 113 ? 15.460 0.26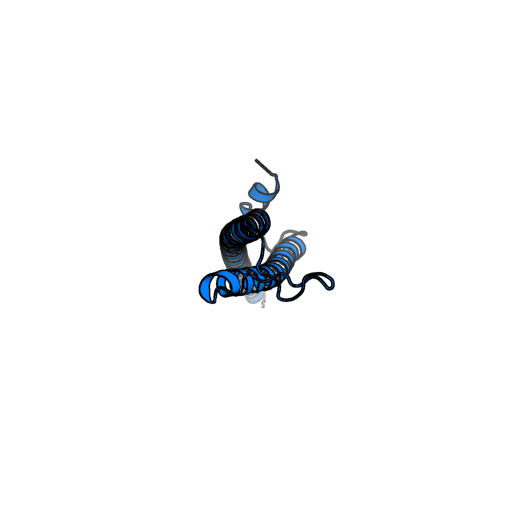2 -30.597 1.00 90.69 113 ARG A C 1
ATOM 939 O O . ARG A 1 113 ? 15.731 -0.071 -31.747 1.00 90.69 113 ARG A O 1
ATOM 946 N N . GLN A 1 114 ? 16.281 0.994 -29.845 1.00 89.88 114 GLN A N 1
ATOM 947 C CA . GLN A 1 114 ? 17.591 1.463 -30.312 1.00 89.88 114 GLN A CA 1
ATOM 948 C C . GLN A 1 114 ? 18.576 0.303 -30.505 1.00 89.88 114 GLN A C 1
ATOM 950 O O . GLN A 1 114 ? 19.241 0.222 -31.536 1.00 89.88 114 GLN A O 1
ATOM 955 N N . TYR A 1 115 ? 18.631 -0.626 -29.549 1.00 86.00 115 TYR A N 1
ATOM 956 C CA . TYR A 1 115 ? 19.515 -1.789 -29.593 1.00 86.00 115 TYR A CA 1
ATOM 957 C C . TYR A 1 115 ? 19.268 -2.647 -30.841 1.00 86.00 115 TYR A C 1
ATOM 959 O O . TYR A 1 115 ? 20.205 -2.969 -31.573 1.00 86.00 115 TYR A O 1
ATOM 967 N N . TRP A 1 116 ? 18.003 -2.964 -31.130 1.00 83.31 116 TRP A N 1
ATOM 968 C CA . TRP A 1 116 ? 17.640 -3.766 -32.300 1.00 83.31 116 TRP A CA 1
ATOM 969 C C . TRP A 1 116 ? 17.758 -2.999 -33.621 1.00 83.31 116 TRP A C 1
ATOM 971 O O . TRP A 1 116 ? 18.138 -3.597 -34.626 1.00 83.31 116 TRP A O 1
ATOM 981 N N . ALA A 1 117 ? 17.505 -1.685 -33.632 1.00 80.19 117 ALA A N 1
ATOM 982 C CA . ALA A 1 117 ? 17.724 -0.853 -34.817 1.00 80.19 117 ALA A CA 1
ATOM 983 C C . ALA A 1 117 ? 19.201 -0.845 -35.251 1.00 80.19 117 ALA A C 1
ATOM 985 O O . ALA A 1 117 ? 19.486 -0.939 -36.439 1.00 80.19 117 ALA A O 1
ATOM 986 N N . HIS A 1 118 ? 20.136 -0.814 -34.298 1.00 68.88 118 HIS A N 1
ATOM 987 C CA . HIS A 1 118 ? 21.574 -0.833 -34.585 1.00 68.88 118 HIS A CA 1
ATOM 988 C C . HIS A 1 118 ? 22.143 -2.228 -34.887 1.00 68.88 118 HIS A C 1
ATOM 990 O O . HIS A 1 118 ? 23.198 -2.323 -35.511 1.00 68.88 118 HIS A O 1
ATOM 996 N N . GLN A 1 119 ? 21.469 -3.316 -34.493 1.00 65.56 119 GLN A N 1
ATOM 997 C CA . GLN A 1 119 ? 21.862 -4.674 -34.900 1.00 65.56 119 GLN A CA 1
ATOM 998 C C . GLN A 1 119 ? 21.403 -5.045 -36.319 1.00 65.56 119 GLN A C 1
ATOM 1000 O O . GLN A 1 119 ? 22.028 -5.895 -36.945 1.00 65.56 119 GLN A O 1
ATOM 1005 N N . GLY A 1 120 ? 20.356 -4.401 -36.846 1.00 56.72 120 GLY A N 1
ATOM 1006 C CA . GLY A 1 120 ? 19.848 -4.642 -38.203 1.00 56.72 120 GLY A CA 1
ATOM 1007 C C . GLY A 1 120 ? 20.625 -3.954 -39.335 1.00 56.72 120 GLY A C 1
ATOM 1008 O O . GLY A 1 120 ? 20.368 -4.245 -40.496 1.00 56.72 120 GLY A O 1
ATOM 1009 N N . GLU A 1 121 ? 21.567 -3.055 -39.030 1.00 54.31 121 GLU A N 1
ATOM 1010 C CA . GLU A 1 121 ? 22.401 -2.351 -40.028 1.00 54.31 121 GLU A CA 1
ATOM 1011 C C . GLU A 1 121 ? 23.718 -3.093 -40.358 1.00 54.31 121 GLU A C 1
ATOM 1013 O O . GLU A 1 121 ? 24.567 -2.566 -41.077 1.00 54.31 121 GLU A O 1
ATOM 1018 N N . GLY A 1 122 ? 23.908 -4.306 -39.819 1.00 52.81 122 GLY A N 1
ATOM 1019 C CA . GLY A 1 122 ? 25.122 -5.121 -39.963 1.00 52.81 122 GLY A CA 1
ATOM 1020 C C . GLY A 1 122 ? 25.011 -6.370 -40.852 1.00 52.81 122 GLY A C 1
ATOM 1021 O O . GLY A 1 122 ? 25.980 -7.131 -40.900 1.00 52.81 122 GLY A O 1
ATOM 1022 N N . GLU A 1 123 ? 23.879 -6.592 -41.531 1.00 44.91 123 GLU A N 1
ATOM 1023 C CA . GLU A 1 123 ? 23.681 -7.641 -42.557 1.00 44.91 123 GLU A CA 1
ATOM 1024 C C . GLU A 1 123 ? 23.575 -7.039 -43.966 1.00 44.91 123 GLU A C 1
ATOM 1026 O O . GLU A 1 123 ? 24.114 -7.666 -44.910 1.00 44.91 123 GLU A O 1
#

pLDDT: mean 85.53, std 13.52, range [35.97, 95.81]

Foldseek 3Di:
DDPVVVLLPDQQAPPDPCNVVSLVVLVVVLVVLVVVLVVLVVLLVVLVCCVVVVVQFDCDPVGGPPHDDPVVNVVSVVSNVVSVVVNVVSVVVNVSSVVSSVSSVVNVVVVVVVVVVVVVVPD